Protein AF-A0A661LRA4-F1 (afdb_monomer_lite)

Radius of gyration: 10.66 Å; chains: 1; bounding box: 32×18×22 Å

Secondary structure (DSSP, 8-state):
--HHHHHHHHHHHHHTT-HHHHHHHHHHHHHTT--HHHHIIIIIHHHHHHHHHHH-

pLDDT: mean 93.81, std 6.36, range [61.72, 97.69]

Foldseek 3Di:
DDLLVLLQQLLVCLLVVVVVSNVVSLVVCVVVVNDNVCSVPRHVVNSVVVVVVVVD

Sequence (56 aa):
MDKGELCNVLKDAMVALEQDAVLTNTQKGLAAGIPPLEIIENGLLPGLNTIGERFE

Structure (mmCIF, N/CA/C/O backbone):
data_AF-A0A661LRA4-F1
#
_entry.id   AF-A0A661LRA4-F1
#
loop_
_atom_site.group_PDB
_atom_site.id
_atom_site.type_symbol
_atom_site.label_atom_id
_atom_site.label_alt_id
_atom_site.label_comp_id
_atom_site.label_asym_id
_atom_site.label_entity_id
_atom_site.label_seq_id
_atom_site.pdbx_PDB_ins_code
_atom_site.Cartn_x
_atom_site.Cartn_y
_atom_site.Cartn_z
_atom_site.occupancy
_atom_site.B_iso_or_equiv
_atom_site.auth_seq_id
_atom_site.auth_comp_id
_atom_site.auth_asym_id
_atom_site.auth_atom_id
_atom_site.pdbx_PDB_model_num
ATOM 1 N N . MET A 1 1 ? -7.150 -9.720 10.868 1.00 61.72 1 MET A N 1
ATOM 2 C CA . MET A 1 1 ? -5.934 -9.017 10.444 1.00 61.72 1 MET A CA 1
ATOM 3 C C . MET A 1 1 ? -5.658 -7.975 11.488 1.00 61.72 1 MET A C 1
ATOM 5 O O . MET A 1 1 ? -6.527 -7.135 11.720 1.00 61.72 1 MET A O 1
ATOM 9 N N . ASP A 1 2 ? -4.535 -8.099 12.174 1.00 78.69 2 ASP A N 1
ATOM 10 C CA . ASP A 1 2 ? -4.080 -7.026 13.042 1.00 78.69 2 ASP A CA 1
ATOM 11 C C . ASP A 1 2 ? -3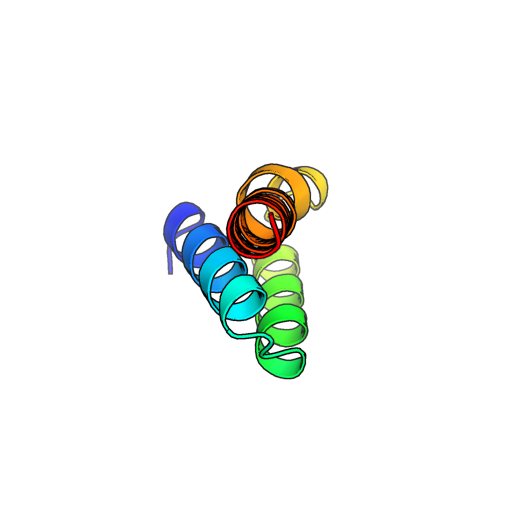.485 -5.872 12.210 1.00 78.69 2 ASP A C 1
ATOM 13 O O . ASP A 1 2 ? -3.307 -5.953 10.991 1.00 78.69 2 ASP A O 1
ATOM 17 N N . LYS A 1 3 ? -3.235 -4.753 12.881 1.00 77.81 3 LYS A N 1
ATOM 18 C CA . LYS A 1 3 ? -2.701 -3.525 12.290 1.00 77.81 3 LYS A CA 1
ATOM 19 C C . LYS A 1 3 ? -1.313 -3.708 11.654 1.00 77.81 3 LYS A C 1
ATOM 21 O O . LYS A 1 3 ? -1.066 -3.167 10.580 1.00 77.81 3 LYS A O 1
ATOM 26 N N . GLY A 1 4 ? -0.420 -4.447 12.307 1.00 79.00 4 GLY A N 1
ATOM 27 C CA . GLY A 1 4 ? 0.918 -4.753 11.803 1.00 79.00 4 GLY A CA 1
ATOM 28 C C . GLY A 1 4 ? 0.881 -5.705 10.608 1.00 79.00 4 GLY A C 1
ATOM 29 O O . GLY A 1 4 ? 1.609 -5.497 9.639 1.00 79.00 4 GLY A O 1
ATOM 30 N N . GLU A 1 5 ? -0.020 -6.688 10.618 1.00 87.38 5 GLU A N 1
ATOM 31 C CA . GLU A 1 5 ? -0.247 -7.577 9.473 1.00 87.38 5 GLU A CA 1
ATOM 32 C C . GLU A 1 5 ? -0.675 -6.798 8.221 1.00 87.38 5 GLU A C 1
ATOM 34 O O . GLU A 1 5 ? -0.153 -7.052 7.138 1.00 87.38 5 GLU A O 1
ATOM 39 N N . LEU A 1 6 ? -1.571 -5.812 8.351 1.00 91.19 6 LEU A N 1
ATOM 40 C CA . LEU A 1 6 ? -2.026 -5.018 7.205 1.00 91.19 6 LEU A CA 1
ATOM 41 C C . LEU A 1 6 ? -0.899 -4.162 6.599 1.00 91.19 6 LEU A C 1
ATOM 43 O O . LEU A 1 6 ? -0.782 -4.077 5.376 1.00 91.19 6 LEU A O 1
ATOM 47 N N . CYS A 1 7 ? -0.059 -3.544 7.434 1.00 90.00 7 CYS A N 1
ATOM 48 C CA . CYS A 1 7 ? 1.085 -2.759 6.965 1.00 90.00 7 CYS A CA 1
ATOM 49 C C . CYS A 1 7 ? 2.108 -3.628 6.214 1.00 90.00 7 CYS A C 1
ATOM 51 O O . CYS A 1 7 ? 2.607 -3.216 5.166 1.00 90.00 7 CYS A O 1
ATOM 53 N N . ASN A 1 8 ? 2.351 -4.856 6.684 1.00 93.56 8 ASN A N 1
ATOM 54 C CA . ASN A 1 8 ? 3.211 -5.813 5.981 1.00 93.56 8 ASN A CA 1
ATOM 55 C C . ASN A 1 8 ? 2.621 -6.219 4.625 1.00 93.56 8 ASN A C 1
ATOM 57 O O . ASN A 1 8 ? 3.318 -6.175 3.616 1.00 93.56 8 ASN A O 1
ATOM 61 N N . VAL A 1 9 ? 1.320 -6.521 4.574 1.00 94.12 9 VAL A N 1
ATOM 62 C CA . VAL A 1 9 ? 0.629 -6.843 3.315 1.00 94.12 9 VAL A CA 1
ATOM 63 C C . VAL A 1 9 ? 0.694 -5.67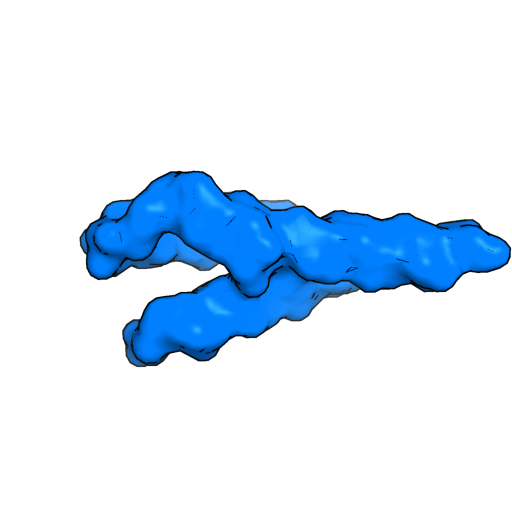4 2.321 1.00 94.12 9 VAL A C 1
ATOM 65 O O . VAL A 1 9 ? 0.864 -5.891 1.123 1.00 94.12 9 VAL A O 1
ATOM 68 N N . LEU A 1 10 ? 0.587 -4.428 2.795 1.00 94.81 10 LEU A N 1
ATOM 69 C CA . LEU A 1 10 ? 0.740 -3.234 1.957 1.00 94.81 10 LEU A CA 1
ATOM 70 C C . LEU A 1 10 ? 2.148 -3.098 1.385 1.00 94.81 10 LEU A C 1
ATOM 72 O O . LEU A 1 10 ? 2.297 -2.844 0.190 1.00 94.81 10 LEU A O 1
ATOM 76 N N . LYS A 1 11 ? 3.170 -3.286 2.223 1.00 95.00 11 LYS A N 1
ATOM 77 C CA . LYS A 1 11 ? 4.566 -3.293 1.788 1.00 95.00 11 LYS A CA 1
ATOM 78 C C . LYS A 1 11 ? 4.791 -4.355 0.708 1.00 95.00 11 LYS A C 1
ATOM 80 O O . LYS A 1 11 ? 5.381 -4.049 -0.325 1.00 95.00 11 LYS A O 1
ATOM 85 N N . ASP A 1 12 ? 4.314 -5.577 0.921 1.00 96.56 12 ASP A N 1
ATOM 86 C CA . ASP A 1 12 ? 4.513 -6.674 -0.029 1.00 96.56 12 ASP A CA 1
ATOM 87 C C . ASP A 1 12 ? 3.799 -6.404 -1.361 1.00 96.56 12 ASP A C 1
ATOM 89 O O . ASP A 1 12 ? 4.392 -6.594 -2.423 1.00 96.56 12 ASP A O 1
ATOM 93 N N . ALA A 1 13 ? 2.575 -5.862 -1.322 1.00 96.94 13 ALA A N 1
ATOM 94 C CA . ALA A 1 13 ? 1.839 -5.451 -2.520 1.00 96.94 13 ALA A CA 1
ATOM 95 C C . ALA A 1 13 ? 2.559 -4.339 -3.305 1.00 96.94 13 ALA A C 1
ATOM 97 O O . ALA A 1 13 ? 2.589 -4.377 -4.536 1.00 96.94 13 ALA A O 1
ATOM 98 N N . MET A 1 14 ? 3.179 -3.376 -2.609 1.00 96.88 14 MET A N 1
ATOM 99 C CA . MET A 1 14 ? 4.020 -2.348 -3.236 1.00 96.88 14 MET A CA 1
ATOM 100 C C . MET A 1 14 ? 5.202 -2.986 -3.968 1.00 96.88 14 MET A C 1
ATOM 102 O O . MET A 1 14 ? 5.418 -2.718 -5.146 1.00 96.88 14 MET A O 1
ATOM 106 N N . VAL A 1 15 ? 5.941 -3.866 -3.289 1.00 96.56 15 VAL A N 1
ATOM 107 C CA . VAL A 1 15 ? 7.120 -4.547 -3.844 1.00 96.56 15 VAL A CA 1
ATOM 108 C C . VAL A 1 15 ? 6.759 -5.460 -5.023 1.00 96.56 15 VAL A C 1
ATOM 110 O O . VAL A 1 15 ? 7.557 -5.608 -5.948 1.00 96.56 15 VAL A O 1
ATOM 113 N N . ALA A 1 16 ? 5.564 -6.052 -5.008 1.00 96.69 16 ALA A N 1
ATOM 114 C CA . ALA A 1 16 ? 5.028 -6.870 -6.094 1.00 96.69 16 ALA A CA 1
ATOM 115 C C . ALA A 1 16 ? 4.429 -6.050 -7.255 1.00 96.69 16 ALA A C 1
ATOM 117 O O . ALA A 1 16 ? 4.027 -6.634 -8.259 1.00 96.69 16 ALA A O 1
ATOM 118 N N . LEU A 1 17 ? 4.384 -4.715 -7.142 1.00 94.38 17 LEU A N 1
ATOM 119 C CA . LEU A 1 17 ? 3.759 -3.803 -8.108 1.00 94.38 17 LEU A CA 1
ATOM 120 C C . LEU A 1 17 ? 2.264 -4.101 -8.354 1.00 94.38 17 LEU A C 1
ATOM 122 O O . LEU A 1 17 ? 1.720 -3.793 -9.416 1.00 94.38 17 LEU A O 1
ATOM 126 N N . GLU A 1 18 ? 1.572 -4.664 -7.360 1.00 97.25 18 GLU A N 1
ATOM 127 C CA . GLU A 1 18 ? 0.144 -4.983 -7.436 1.00 97.25 18 GLU A CA 1
ATOM 128 C C . GLU A 1 18 ? -0.711 -3.773 -7.034 1.00 97.25 18 GLU A C 1
ATOM 130 O O . GLU A 1 18 ? -1.195 -3.654 -5.906 1.00 97.25 18 GLU A O 1
ATOM 135 N N . GLN A 1 19 ? -0.914 -2.851 -7.975 1.00 94.62 19 GLN A N 1
ATOM 136 C CA . GLN A 1 19 ? -1.612 -1.584 -7.733 1.00 94.62 19 GLN A CA 1
ATOM 137 C C . GLN A 1 19 ? -3.009 -1.750 -7.101 1.00 94.62 19 GLN A C 1
ATOM 139 O O . GLN A 1 19 ? -3.338 -1.054 -6.136 1.00 94.62 19 GLN A O 1
ATOM 144 N N . ASP A 1 20 ? -3.821 -2.685 -7.599 1.00 97.25 20 ASP A N 1
ATOM 145 C CA . ASP A 1 20 ? -5.174 -2.923 -7.075 1.00 97.25 20 ASP A CA 1
ATOM 146 C C . ASP A 1 20 ? -5.148 -3.432 -5.627 1.00 97.25 20 ASP A C 1
ATOM 148 O O . ASP A 1 20 ? -5.989 -3.048 -4.804 1.00 97.25 20 ASP A O 1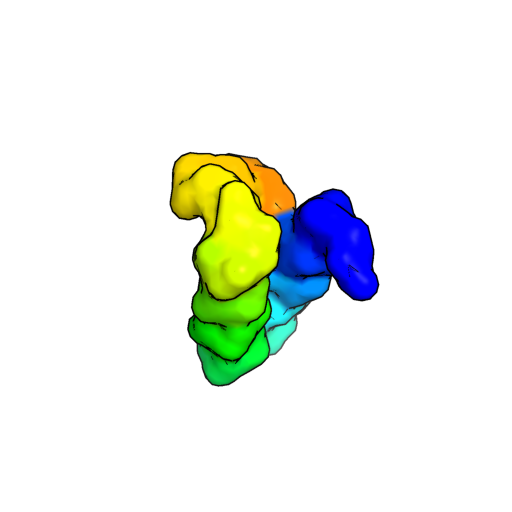
ATOM 152 N N . ALA A 1 21 ? -4.153 -4.256 -5.286 1.00 96.00 21 ALA A N 1
ATOM 153 C CA . ALA A 1 21 ? -3.953 -4.751 -3.931 1.00 96.00 21 ALA A CA 1
ATOM 154 C C . ALA A 1 21 ? -3.514 -3.619 -2.990 1.00 96.00 21 ALA A C 1
ATOM 156 O O . ALA A 1 21 ? -4.049 -3.503 -1.884 1.00 96.00 21 ALA A O 1
ATOM 157 N N . VAL A 1 22 ? -2.616 -2.733 -3.433 1.00 97.25 22 VAL A N 1
ATOM 158 C CA . VAL A 1 22 ? -2.204 -1.546 -2.663 1.00 97.25 22 VAL A CA 1
ATOM 159 C C . VAL A 1 22 ? -3.407 -0.654 -2.345 1.00 97.25 22 VAL A C 1
ATOM 161 O O . VAL A 1 22 ? -3.618 -0.284 -1.186 1.00 97.25 22 VAL A O 1
ATOM 164 N N . LEU A 1 23 ? -4.244 -0.352 -3.343 1.00 96.81 23 LEU A N 1
ATOM 165 C CA . LEU A 1 23 ? -5.443 0.473 -3.162 1.00 96.81 23 LEU A CA 1
ATOM 166 C C . LEU A 1 23 ? -6.446 -0.186 -2.210 1.00 96.81 23 LEU A C 1
ATOM 168 O O . LEU A 1 23 ? -6.915 0.443 -1.258 1.00 96.81 23 LEU A O 1
ATOM 172 N N . THR A 1 24 ? -6.725 -1.471 -2.424 1.00 96.88 24 THR A N 1
ATOM 173 C CA . THR A 1 24 ? -7.661 -2.247 -1.603 1.00 96.88 24 THR A CA 1
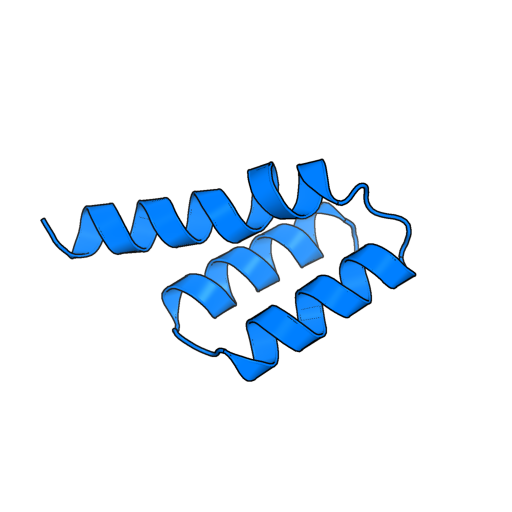ATOM 174 C C . THR A 1 24 ? -7.216 -2.298 -0.143 1.00 96.88 24 THR A C 1
ATOM 176 O O . THR A 1 24 ? -8.017 -2.084 0.768 1.00 96.88 24 THR A O 1
ATOM 179 N N . ASN A 1 25 ? -5.936 -2.567 0.113 1.00 95.75 25 ASN A N 1
ATOM 180 C CA . ASN A 1 25 ? -5.426 -2.694 1.475 1.00 95.75 25 ASN A CA 1
ATOM 181 C C . ASN A 1 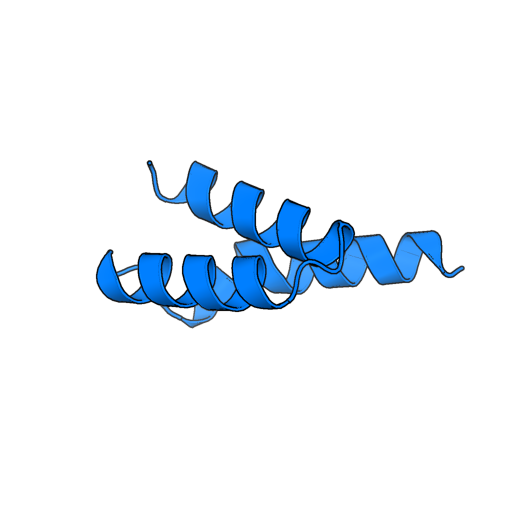25 ? -5.297 -1.334 2.177 1.00 95.75 25 ASN A C 1
ATOM 183 O O . ASN A 1 25 ? -5.564 -1.247 3.375 1.00 95.75 25 ASN A O 1
ATOM 187 N N . THR A 1 26 ? -5.023 -0.258 1.433 1.00 96.81 26 THR A N 1
ATOM 188 C CA . THR A 1 26 ? -5.052 1.115 1.961 1.00 96.81 26 THR A CA 1
ATOM 189 C C . THR A 1 26 ? -6.458 1.468 2.451 1.00 96.81 26 THR A C 1
ATOM 191 O O . THR A 1 26 ? -6.629 1.939 3.576 1.00 96.81 26 THR A O 1
ATOM 194 N N . GLN A 1 27 ? -7.491 1.166 1.657 1.00 96.44 27 GLN A N 1
ATOM 195 C CA . GLN A 1 27 ? -8.886 1.395 2.048 1.00 96.44 27 GLN A CA 1
ATOM 196 C C . GLN A 1 27 ? -9.298 0.555 3.261 1.00 96.44 27 GLN A C 1
ATOM 198 O O . GLN A 1 27 ? -9.962 1.070 4.161 1.00 96.44 27 GLN A O 1
ATOM 203 N N . LYS A 1 28 ? -8.871 -0.714 3.331 1.00 94.94 28 LYS A N 1
ATOM 204 C CA . LYS A 1 28 ? -9.100 -1.568 4.509 1.00 94.94 28 LYS A CA 1
ATOM 205 C C . LYS A 1 28 ? -8.469 -0.981 5.771 1.00 94.94 28 LYS A C 1
ATOM 207 O O . LYS A 1 28 ? -9.102 -1.017 6.821 1.00 94.94 28 LYS A O 1
ATOM 212 N N . GLY A 1 29 ? -7.265 -0.418 5.672 1.00 94.75 29 GLY A N 1
ATOM 213 C CA . GLY A 1 29 ? -6.596 0.232 6.802 1.00 94.75 29 GLY A CA 1
ATOM 214 C C . GLY A 1 29 ? -7.346 1.454 7.310 1.00 94.75 29 GLY A C 1
ATOM 215 O O . GLY A 1 29 ? -7.582 1.575 8.511 1.00 94.75 29 GLY A O 1
ATOM 216 N N . LEU A 1 30 ? -7.810 2.303 6.391 1.00 95.56 30 LEU A N 1
ATOM 217 C CA . LEU A 1 30 ? -8.649 3.452 6.731 1.00 95.56 30 LEU A CA 1
ATOM 218 C C . LEU A 1 30 ? -9.969 3.016 7.386 1.00 95.56 30 LEU A C 1
ATOM 220 O O . LEU A 1 30 ? -10.351 3.561 8.418 1.00 95.56 30 LEU A O 1
ATOM 224 N N . ALA A 1 31 ? -10.640 2.000 6.834 1.00 95.69 31 ALA A N 1
ATOM 225 C CA . ALA A 1 31 ? -11.888 1.463 7.383 1.00 95.69 31 ALA A CA 1
ATOM 226 C C . ALA A 1 31 ? -11.705 0.805 8.764 1.00 95.69 31 ALA A C 1
ATOM 228 O O . ALA A 1 31 ? -12.624 0.818 9.579 1.00 95.69 31 ALA A O 1
ATOM 229 N N . ALA A 1 32 ? -10.518 0.263 9.042 1.00 93.38 32 ALA A N 1
ATOM 230 C CA . ALA A 1 32 ? -10.140 -0.282 10.343 1.00 93.38 32 ALA A CA 1
ATOM 231 C C . ALA A 1 32 ? -9.729 0.797 11.367 1.00 93.38 32 ALA A C 1
ATOM 233 O O . ALA A 1 32 ? -9.381 0.461 12.499 1.00 93.38 32 ALA A O 1
ATOM 234 N N . GLY A 1 33 ? -9.757 2.081 10.991 1.00 95.25 33 GLY A N 1
ATOM 235 C CA . GLY A 1 33 ? -9.400 3.197 11.867 1.00 95.25 33 GLY A CA 1
ATOM 236 C C . GLY A 1 33 ? -7.895 3.393 12.057 1.00 95.25 33 GLY A C 1
ATOM 237 O O . GLY A 1 33 ? -7.488 4.085 12.990 1.00 95.25 33 GLY A O 1
ATOM 238 N N . ILE A 1 34 ? -7.056 2.799 11.200 1.00 94.44 34 ILE A N 1
ATOM 239 C CA . ILE A 1 34 ? -5.610 3.035 11.234 1.00 94.44 34 ILE A CA 1
ATOM 240 C C . ILE A 1 34 ? -5.347 4.475 10.763 1.00 94.44 34 ILE A C 1
ATOM 242 O O . ILE A 1 34 ? -5.860 4.870 9.710 1.00 94.44 34 ILE A O 1
ATOM 246 N N . PRO A 1 35 ? -4.552 5.272 11.503 1.00 96.12 35 PRO A N 1
ATOM 247 C CA . PRO A 1 35 ? -4.209 6.624 11.085 1.00 96.12 35 PRO A CA 1
ATOM 248 C C . PRO A 1 35 ? -3.571 6.639 9.684 1.00 96.12 35 PRO A C 1
ATOM 250 O O . PRO A 1 35 ? -2.669 5.842 9.425 1.00 96.12 35 PRO A O 1
ATOM 253 N N . PRO A 1 36 ? -3.958 7.563 8.783 1.00 96.69 36 PRO A N 1
ATOM 254 C CA . PRO A 1 36 ? -3.399 7.618 7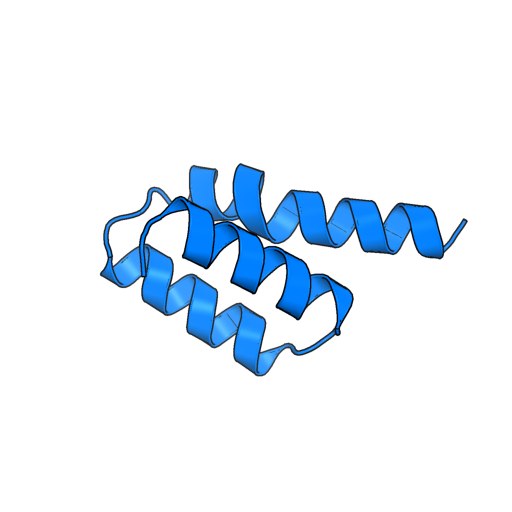.430 1.00 96.69 36 PRO A CA 1
ATOM 255 C C . PRO A 1 36 ? -1.874 7.738 7.405 1.00 96.69 36 PRO A C 1
ATOM 257 O O . PRO A 1 36 ? -1.217 7.087 6.599 1.00 96.69 36 PRO A O 1
ATOM 260 N N . LEU A 1 37 ? -1.312 8.537 8.319 1.00 96.75 37 LEU A N 1
ATOM 261 C CA . LEU A 1 37 ? 0.134 8.717 8.428 1.00 96.75 37 LEU A CA 1
ATOM 262 C C . LEU A 1 37 ? 0.845 7.392 8.719 1.00 96.75 37 LEU A C 1
ATOM 264 O O . LEU A 1 37 ? 1.888 7.108 8.149 1.00 96.75 37 LEU A O 1
ATOM 268 N N . GLU A 1 38 ? 0.230 6.536 9.525 1.00 95.56 38 GLU A N 1
ATOM 269 C CA . GLU A 1 38 ? 0.795 5.244 9.878 1.00 95.56 38 GLU A CA 1
ATOM 270 C C . GLU A 1 38 ? 0.751 4.237 8.721 1.00 95.56 38 GLU A C 1
ATOM 272 O O . GLU A 1 38 ? 1.689 3.466 8.538 1.00 95.56 38 GLU A O 1
ATOM 277 N N . ILE A 1 39 ? -0.297 4.273 7.893 1.00 96.56 39 ILE A N 1
ATOM 278 C CA . ILE A 1 39 ? -0.369 3.484 6.651 1.00 96.56 39 ILE A CA 1
ATOM 279 C C . ILE A 1 39 ? 0.775 3.879 5.702 1.00 96.56 39 ILE A C 1
ATOM 281 O O . ILE A 1 39 ? 1.380 3.024 5.050 1.00 96.56 39 ILE A O 1
ATOM 285 N N . ILE A 1 40 ? 1.088 5.177 5.641 1.00 97.12 40 ILE A N 1
ATOM 286 C CA . ILE A 1 40 ? 2.187 5.705 4.831 1.00 97.12 40 ILE A CA 1
ATOM 287 C C . ILE A 1 40 ? 3.534 5.260 5.409 1.00 97.12 40 ILE A C 1
ATOM 289 O O . ILE A 1 40 ? 4.304 4.614 4.704 1.00 97.12 40 ILE A O 1
ATOM 293 N N . GLU A 1 41 ? 3.809 5.577 6.675 1.00 97.50 41 GLU A N 1
ATOM 294 C CA . GLU A 1 41 ? 5.118 5.376 7.313 1.00 97.50 41 GLU A CA 1
ATOM 295 C C . GLU A 1 41 ? 5.476 3.900 7.504 1.00 97.50 41 GLU A C 1
ATOM 297 O O . GLU A 1 41 ? 6.636 3.534 7.334 1.00 97.50 41 GLU A O 1
ATOM 302 N N . ASN A 1 42 ? 4.493 3.048 7.811 1.00 95.44 42 ASN A N 1
ATOM 303 C CA . ASN A 1 42 ? 4.736 1.641 8.139 1.00 95.44 42 ASN A CA 1
ATOM 304 C C . ASN A 1 42 ? 4.350 0.666 7.016 1.00 95.44 42 ASN A C 1
ATOM 306 O O . ASN A 1 42 ? 4.673 -0.515 7.117 1.00 95.44 42 ASN A O 1
ATOM 310 N N . GLY A 1 43 ? 3.680 1.126 5.954 1.00 95.44 43 GLY A N 1
ATOM 311 C CA . GLY A 1 43 ? 3.284 0.291 4.813 1.00 95.44 43 GLY A CA 1
ATOM 312 C C . GLY A 1 43 ? 3.888 0.765 3.493 1.00 95.44 43 GLY A C 1
ATOM 313 O O . GLY A 1 43 ? 4.775 0.117 2.933 1.00 95.44 43 GLY A O 1
ATOM 314 N N . LEU A 1 44 ? 3.417 1.911 2.994 1.00 97.06 44 LEU A N 1
ATOM 315 C CA . LEU A 1 44 ? 3.751 2.395 1.649 1.00 97.06 44 LEU A CA 1
ATOM 316 C C . LEU A 1 44 ? 5.223 2.806 1.506 1.00 97.06 44 LEU A C 1
ATOM 318 O O . LEU A 1 44 ? 5.883 2.401 0.548 1.00 97.06 44 LEU A O 1
ATOM 322 N N . LEU A 1 45 ? 5.744 3.593 2.452 1.00 97.56 45 LEU A N 1
ATOM 323 C CA . LEU A 1 45 ? 7.117 4.098 2.423 1.00 97.56 45 LEU A CA 1
ATOM 324 C C . LEU A 1 45 ? 8.158 2.964 2.520 1.00 97.56 45 LEU A C 1
ATOM 326 O O . LEU A 1 45 ? 9.056 2.936 1.679 1.00 97.56 45 LEU A O 1
ATOM 330 N N . PRO A 1 46 ? 8.044 1.984 3.442 1.00 97.00 46 PRO A N 1
ATOM 331 C CA . PRO A 1 46 ? 8.942 0.832 3.469 1.00 97.00 46 PRO A CA 1
ATOM 332 C C . PRO A 1 46 ? 8.931 0.030 2.165 1.00 97.00 46 PRO A C 1
ATOM 334 O O . PRO A 1 46 ? 9.988 -0.394 1.704 1.00 97.00 46 PRO A O 1
ATOM 337 N N . GLY A 1 47 ? 7.757 -0.150 1.548 1.00 96.69 47 GLY A N 1
ATOM 338 C CA . GLY A 1 47 ? 7.643 -0.814 0.248 1.00 96.69 47 GLY A CA 1
ATOM 339 C C . GLY A 1 47 ? 8.380 -0.053 -0.854 1.00 96.69 47 GLY A C 1
ATOM 340 O O . GLY A 1 47 ? 9.149 -0.650 -1.604 1.00 96.69 47 GLY A O 1
ATOM 341 N N . LEU A 1 48 ? 8.205 1.270 -0.909 1.00 97.31 48 LEU A N 1
ATOM 342 C CA . LEU A 1 48 ? 8.896 2.126 -1.872 1.00 97.31 48 LEU A CA 1
ATOM 343 C C . LEU A 1 48 ? 10.420 2.123 -1.675 1.00 97.31 48 LEU A C 1
ATOM 345 O O . LEU A 1 48 ? 11.151 2.037 -2.658 1.00 97.31 48 LEU A O 1
ATOM 349 N N . ASN A 1 49 ? 10.899 2.153 -0.430 1.00 97.69 49 ASN A N 1
ATOM 350 C CA . ASN A 1 49 ? 12.330 2.066 -0.127 1.00 97.69 49 ASN A CA 1
ATOM 351 C C . ASN A 1 49 ? 12.931 0.751 -0.640 1.00 97.69 49 ASN A C 1
ATOM 353 O O . ASN A 1 49 ? 13.951 0.778 -1.319 1.00 97.69 49 ASN A O 1
ATOM 357 N N . THR A 1 50 ? 12.263 -0.387 -0.409 1.00 96.75 50 THR A N 1
ATOM 358 C CA . THR A 1 50 ? 12.705 -1.686 -0.947 1.00 96.75 50 THR A CA 1
ATOM 359 C C . THR A 1 50 ? 12.751 -1.698 -2.477 1.00 96.75 50 THR A C 1
ATOM 361 O O . THR A 1 50 ? 13.618 -2.345 -3.058 1.00 96.75 50 THR A O 1
ATOM 364 N N . ILE A 1 51 ? 11.830 -1.006 -3.154 1.00 95.38 51 ILE A N 1
ATOM 365 C CA . ILE A 1 51 ? 11.883 -0.862 -4.617 1.00 95.38 51 ILE A CA 1
ATOM 366 C C . ILE A 1 51 ? 13.115 -0.044 -5.026 1.00 95.38 51 ILE A C 1
ATOM 368 O O . ILE A 1 51 ? 13.818 -0.454 -5.945 1.00 95.38 51 ILE A O 1
ATOM 372 N N . GLY A 1 52 ? 13.393 1.068 -4.336 1.00 96.62 52 GLY A N 1
ATOM 373 C CA . GLY A 1 52 ? 14.577 1.899 -4.573 1.00 96.62 52 GLY A CA 1
ATOM 374 C C . GLY A 1 52 ? 15.887 1.126 -4.404 1.00 96.62 52 GLY A C 1
ATOM 375 O O . GLY A 1 52 ? 16.710 1.127 -5.310 1.00 96.62 52 GLY A O 1
ATOM 376 N N . GLU A 1 53 ? 16.028 0.376 -3.309 1.00 96.25 53 GLU A N 1
ATOM 377 C CA . GLU A 1 53 ? 17.195 -0.480 -3.036 1.00 96.25 53 GLU A CA 1
ATOM 378 C C . GLU A 1 53 ? 17.420 -1.563 -4.103 1.00 96.25 53 GLU A C 1
ATOM 380 O O . GLU A 1 53 ? 18.550 -1.974 -4.332 1.00 96.25 53 GLU A O 1
ATOM 385 N N . ARG A 1 54 ? 16.353 -2.067 -4.739 1.00 93.81 54 ARG A N 1
ATOM 386 C CA . ARG A 1 54 ? 16.451 -3.067 -5.821 1.00 93.81 54 ARG A CA 1
ATOM 387 C C . ARG A 1 54 ? 16.769 -2.459 -7.181 1.00 93.81 54 ARG A C 1
ATOM 389 O O . ARG A 1 54 ? 17.081 -3.203 -8.109 1.00 93.81 54 ARG A O 1
ATOM 396 N N . PHE A 1 55 ? 16.543 -1.159 -7.327 1.00 93.06 55 PHE A N 1
ATOM 397 C CA . PHE A 1 55 ? 16.784 -0.443 -8.568 1.00 93.06 55 PHE A CA 1
ATOM 398 C C . PHE A 1 55 ? 18.252 -0.019 -8.706 1.00 93.06 55 PHE A C 1
ATOM 400 O O . PHE A 1 55 ? 18.750 0.015 -9.831 1.00 93.06 55 PHE A O 1
ATOM 407 N N . GLU A 1 56 ? 18.911 0.306 -7.589 1.00 80.56 56 GLU A N 1
ATOM 408 C CA . GLU A 1 56 ? 20.362 0.560 -7.507 1.00 80.56 56 GLU A CA 1
ATOM 409 C C . GLU A 1 56 ? 21.204 -0.687 -7.831 1.00 80.56 56 GLU A C 1
ATOM 411 O O . GLU A 1 56 ? 22.236 -0.515 -8.523 1.00 80.56 56 GLU A O 1
#